Protein AF-A0A523AQY1-F1 (afdb_monomer)

Solvent-accessible surface area (backbone atoms only — not comparable to full-atom values): 4850 Å² total; per-residue (Å²): 133,90,70,90,61,66,78,67,63,82,71,49,94,62,63,59,71,58,56,53,50,51,50,49,52,50,53,50,52,52,52,53,50,58,58,33,53,39,52,26,69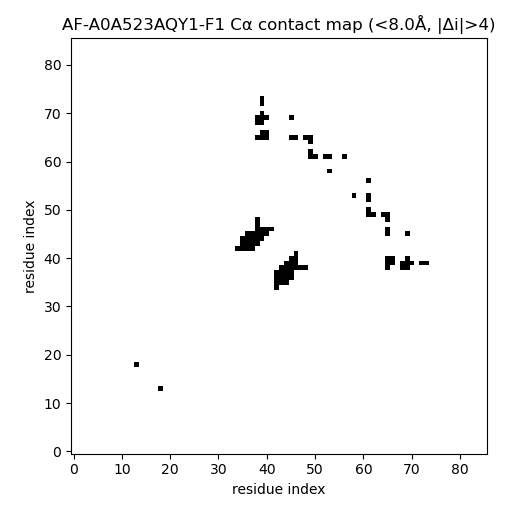,93,32,62,18,13,54,50,49,25,54,60,37,41,77,80,40,56,66,69,57,17,49,52,51,32,52,50,46,16,51,51,49,51,51,54,51,52,61,62,50,50,72,76,75,111

Mean predicted aligned error: 7.5 Å

Structure (mmCIF, N/CA/C/O backbone):
data_AF-A0A523AQY1-F1
#
_entry.id   AF-A0A523AQY1-F1
#
loop_
_atom_site.group_PDB
_atom_site.id
_atom_site.type_symbol
_atom_site.label_atom_id
_atom_site.label_alt_id
_atom_site.label_comp_id
_atom_site.label_asym_id
_atom_site.label_entity_id
_atom_site.label_seq_id
_atom_site.pdbx_PDB_ins_code
_atom_site.Cartn_x
_atom_site.Cartn_y
_atom_site.Cartn_z
_atom_site.occupancy
_atom_site.B_iso_or_equiv
_atom_site.auth_seq_id
_atom_site.auth_comp_id
_atom_site.auth_asym_id
_atom_site.auth_atom_id
_atom_site.pdbx_PDB_model_num
ATOM 1 N N . PRO A 1 1 ? 11.786 -19.644 -29.322 1.00 45.19 1 PRO A N 1
ATOM 2 C CA . PRO A 1 1 ? 11.937 -18.221 -28.939 1.00 45.19 1 PRO A CA 1
ATOM 3 C C . PRO A 1 1 ? 10.650 -17.438 -29.233 1.00 45.19 1 PRO A C 1
ATOM 5 O O . PRO A 1 1 ? 10.347 -17.155 -30.386 1.00 45.19 1 PRO A O 1
ATOM 8 N N . TYR A 1 2 ? 9.855 -17.156 -28.204 1.00 49.28 2 TYR A N 1
ATOM 9 C CA . TYR A 1 2 ? 8.647 -16.335 -28.317 1.00 49.28 2 TYR A CA 1
ATOM 10 C C . TYR A 1 2 ? 9.053 -14.879 -28.586 1.00 49.28 2 TYR A C 1
ATOM 12 O O . TYR A 1 2 ? 9.304 -14.098 -27.671 1.00 49.28 2 TYR A O 1
ATOM 20 N N . THR A 1 3 ? 9.165 -14.515 -29.863 1.00 53.97 3 THR A N 1
ATOM 21 C CA . THR A 1 3 ? 9.267 -13.117 -30.288 1.00 53.97 3 THR A CA 1
ATOM 22 C C . THR A 1 3 ? 7.908 -12.464 -30.073 1.00 53.97 3 THR A C 1
ATOM 24 O O . THR A 1 3 ? 7.045 -12.509 -30.944 1.00 53.97 3 THR A O 1
ATOM 27 N N . LEU A 1 4 ? 7.714 -11.880 -28.888 1.00 67.94 4 LEU A N 1
ATOM 28 C CA . LEU A 1 4 ? 6.514 -11.114 -28.524 1.00 67.94 4 LEU A CA 1
ATOM 29 C C . LE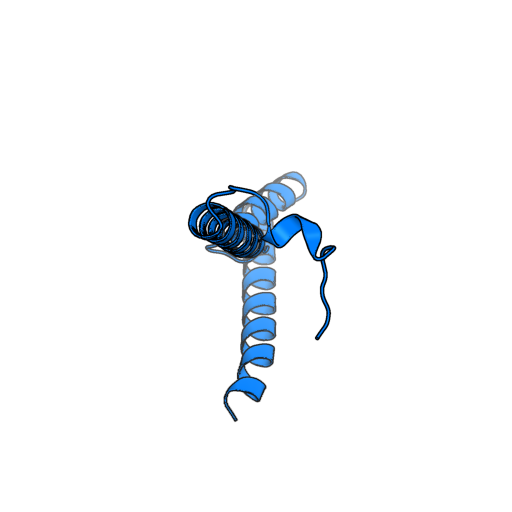U A 1 4 ? 6.293 -9.882 -29.425 1.00 67.94 4 LEU A C 1
ATOM 31 O O . LEU A 1 4 ? 5.206 -9.317 -29.426 1.00 67.94 4 LEU A O 1
ATOM 35 N N . LEU A 1 5 ? 7.301 -9.468 -30.204 1.00 60.25 5 LEU A N 1
ATOM 36 C CA . LEU A 1 5 ? 7.241 -8.346 -31.141 1.00 60.25 5 LEU A CA 1
ATOM 37 C C . LEU A 1 5 ? 7.902 -8.709 -32.478 1.00 60.25 5 LEU A C 1
ATOM 39 O O . LEU A 1 5 ? 8.889 -9.445 -32.520 1.00 60.25 5 LEU A O 1
ATOM 43 N N . HIS A 1 6 ? 7.355 -8.167 -33.570 1.00 64.81 6 HIS A N 1
ATOM 44 C CA . HIS A 1 6 ? 7.826 -8.396 -34.937 1.00 64.81 6 HIS A CA 1
ATOM 45 C C . HIS A 1 6 ? 9.312 -7.986 -35.098 1.00 64.81 6 HIS A C 1
ATOM 47 O O . HIS A 1 6 ? 9.686 -6.912 -34.623 1.00 64.81 6 HIS A O 1
ATOM 53 N N . PRO A 1 7 ? 10.160 -8.749 -35.820 1.00 64.56 7 PRO A N 1
ATOM 54 C CA . PRO A 1 7 ? 11.604 -8.491 -35.974 1.00 64.56 7 PRO A CA 1
ATOM 55 C C . PRO A 1 7 ? 12.016 -7.073 -36.412 1.00 64.56 7 PRO A C 1
ATOM 57 O O . PRO A 1 7 ? 13.147 -6.655 -36.173 1.00 64.56 7 PRO A O 1
ATOM 60 N N . TYR A 1 8 ? 11.111 -6.316 -37.042 1.00 64.12 8 TYR A N 1
ATOM 61 C CA . TYR A 1 8 ? 11.359 -4.932 -37.461 1.00 64.12 8 TYR A CA 1
ATOM 62 C C . TYR A 1 8 ? 11.470 -3.962 -36.286 1.00 64.12 8 TYR A C 1
ATOM 64 O O . TYR A 1 8 ? 12.166 -2.958 -36.411 1.00 64.12 8 TYR A O 1
ATOM 72 N N . PHE A 1 9 ? 10.853 -4.270 -35.140 1.00 62.56 9 PHE A N 1
ATOM 73 C CA . PHE A 1 9 ? 10.964 -3.426 -33.955 1.00 62.56 9 PHE A CA 1
ATOM 74 C C . PHE A 1 9 ? 12.426 -3.296 -33.530 1.00 62.56 9 PHE A C 1
ATOM 76 O O . PHE A 1 9 ? 12.905 -2.173 -33.428 1.00 62.56 9 PHE A O 1
ATOM 83 N N . TYR A 1 10 ? 13.174 -4.400 -33.444 1.00 61.22 10 TYR A N 1
ATOM 84 C CA 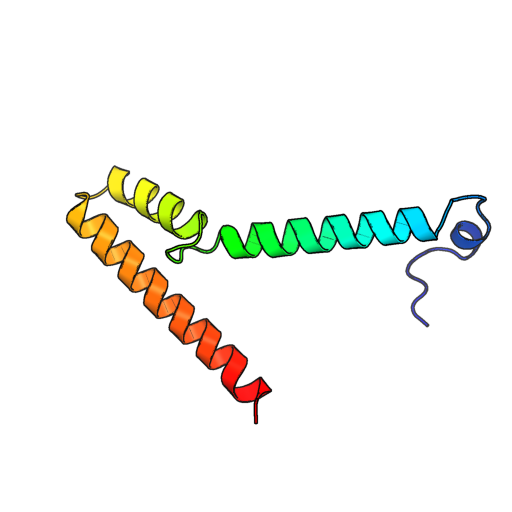. TYR A 1 10 ? 14.591 -4.416 -33.045 1.00 61.22 10 TYR A CA 1
ATOM 85 C C . TYR A 1 10 ? 15.555 -3.688 -34.002 1.00 61.22 10 TYR A C 1
ATOM 87 O O . TYR A 1 10 ? 16.699 -3.449 -33.626 1.00 61.22 10 TYR A O 1
ATOM 95 N N . ARG A 1 11 ? 15.121 -3.306 -35.214 1.00 66.00 11 ARG A N 1
ATOM 96 C CA . ARG A 1 11 ? 15.917 -2.490 -36.154 1.00 66.00 11 ARG A CA 1
ATOM 97 C C . ARG A 1 11 ? 15.678 -0.981 -36.029 1.00 66.00 11 ARG A C 1
ATOM 99 O O . ARG A 1 11 ? 16.310 -0.213 -36.749 1.00 66.00 11 ARG A O 1
ATOM 106 N N . SER A 1 12 ? 14.766 -0.545 -35.161 1.00 70.06 12 SER A N 1
ATOM 107 C CA . SER A 1 12 ? 14.523 0.881 -34.924 1.00 70.06 12 SER A CA 1
ATOM 108 C C . SER A 1 12 ? 15.697 1.535 -34.170 1.00 70.06 12 SER A C 1
ATOM 110 O O . SER A 1 12 ? 16.305 0.882 -33.320 1.00 70.06 12 SER A O 1
ATOM 112 N N . PRO A 1 13 ? 16.001 2.828 -34.413 1.00 77.00 13 PRO A N 1
ATOM 113 C CA . PRO A 1 13 ? 17.051 3.577 -33.708 1.00 77.00 13 PRO A CA 1
ATO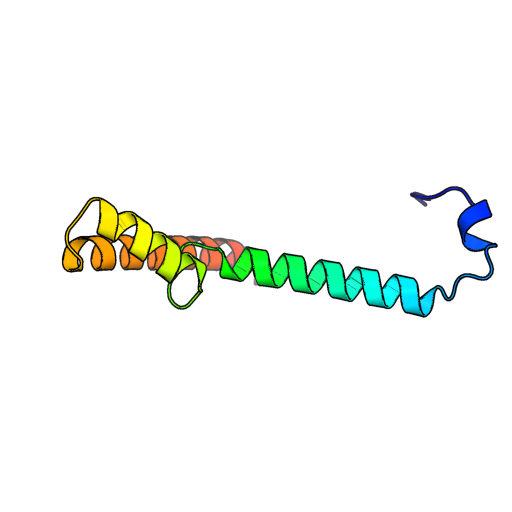M 114 C C . PRO A 1 13 ? 16.651 3.941 -32.265 1.00 77.00 13 PRO A C 1
ATOM 116 O O . PRO A 1 13 ? 17.116 4.933 -31.708 1.00 77.00 13 PRO A O 1
ATOM 119 N N . LEU A 1 14 ? 15.742 3.173 -31.661 1.00 77.25 14 LEU A N 1
ATOM 120 C CA . LEU A 1 14 ? 15.308 3.392 -30.295 1.00 77.25 14 LEU A CA 1
ATOM 121 C C . LEU A 1 14 ? 16.450 3.058 -29.327 1.00 77.25 14 LEU A C 1
ATOM 123 O O . LEU A 1 14 ? 17.134 2.045 -29.502 1.00 77.25 14 LEU A O 1
ATOM 127 N N . PRO A 1 15 ? 16.638 3.860 -28.265 1.00 86.31 15 PRO A N 1
ATOM 128 C CA . PRO A 1 15 ? 17.569 3.531 -27.199 1.00 86.31 15 PRO A CA 1
ATOM 129 C C . PRO A 1 15 ? 16.993 2.377 -26.365 1.00 86.31 15 PRO A C 1
ATOM 131 O O . PRO A 1 15 ? 16.378 2.593 -25.322 1.00 86.31 15 PRO A O 1
ATOM 134 N N . TRP A 1 16 ? 17.185 1.138 -26.822 1.00 84.50 16 TRP A N 1
ATOM 135 C CA . TRP A 1 16 ? 16.722 -0.082 -26.147 1.00 84.50 16 TRP A CA 1
ATOM 136 C C . TRP A 1 16 ? 17.036 -0.136 -24.643 1.00 84.50 16 TRP A C 1
ATOM 138 O O . TRP A 1 16 ? 16.123 -0.465 -23.886 1.00 84.50 16 TRP A O 1
ATOM 148 N N . PRO A 1 17 ? 18.226 0.294 -24.166 1.00 89.69 17 PRO A N 1
ATOM 149 C CA . PRO A 1 17 ? 18.502 0.353 -22.730 1.00 89.69 17 PRO A CA 1
ATOM 150 C C . PRO A 1 17 ? 17.543 1.262 -21.947 1.00 89.69 17 PRO A C 1
ATOM 152 O O . PRO A 1 17 ? 17.161 0.934 -20.827 1.00 89.69 17 PRO A O 1
ATOM 155 N N . LEU A 1 18 ? 17.117 2.389 -22.531 1.00 91.12 18 LEU A N 1
ATOM 156 C CA . LEU A 1 18 ? 16.152 3.297 -21.903 1.00 91.12 18 LEU A CA 1
ATOM 157 C C . LEU A 1 18 ? 14.759 2.667 -21.853 1.00 91.12 18 LEU A C 1
ATOM 159 O O . LEU A 1 18 ? 14.066 2.771 -20.844 1.00 91.12 18 LEU A O 1
ATOM 163 N N . VAL A 1 19 ? 14.351 2.000 -22.933 1.00 90.75 19 VAL A N 1
ATOM 164 C CA . VAL A 1 19 ?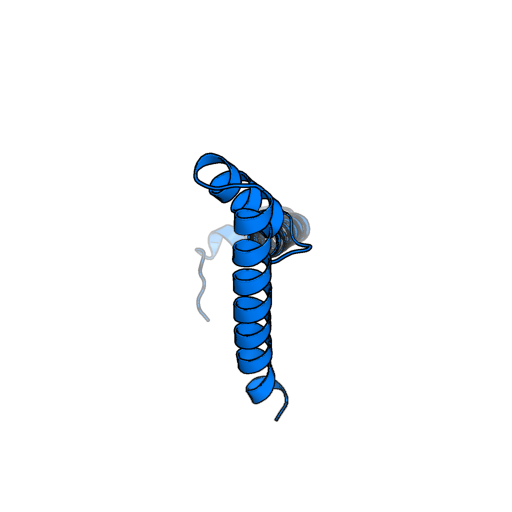 13.070 1.287 -22.986 1.00 90.75 19 VAL A CA 1
ATOM 165 C C . VAL A 1 19 ? 13.032 0.189 -21.925 1.00 90.75 19 VAL A C 1
ATOM 167 O O . VAL A 1 19 ? 12.039 0.058 -21.213 1.00 90.75 19 VAL A O 1
ATOM 170 N N . ASP A 1 20 ? 14.112 -0.574 -21.779 1.00 89.88 20 ASP A N 1
ATOM 171 C CA . ASP A 1 20 ? 14.197 -1.630 -20.774 1.00 89.88 20 ASP A CA 1
ATOM 172 C C . ASP A 1 20 ? 14.228 -1.068 -19.349 1.00 89.88 20 ASP A C 1
ATOM 174 O O . ASP A 1 20 ? 13.527 -1.588 -18.481 1.00 89.88 20 ASP A O 1
ATOM 178 N N . LEU A 1 21 ? 14.926 0.047 -19.113 1.00 95.75 21 LEU A N 1
ATOM 179 C CA . LEU A 1 21 ? 14.869 0.764 -17.838 1.00 95.75 21 LEU A CA 1
ATOM 180 C C . LEU A 1 21 ? 13.434 1.188 -17.489 1.00 95.75 21 LEU A C 1
ATOM 182 O 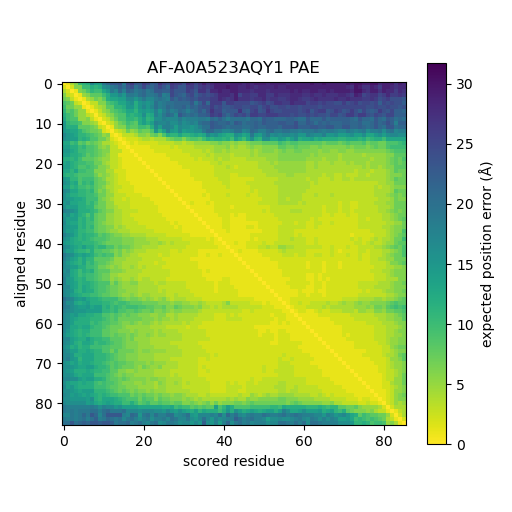O . LEU A 1 21 ? 12.972 0.929 -16.379 1.00 95.75 21 LEU A O 1
ATOM 186 N N . LEU A 1 22 ? 12.706 1.796 -18.430 1.00 96.38 22 LEU A N 1
ATOM 187 C CA . LEU A 1 22 ? 11.319 2.221 -18.215 1.00 96.38 22 LEU A CA 1
ATOM 188 C C . LEU A 1 22 ? 10.387 1.036 -17.938 1.00 96.38 22 LEU A C 1
ATOM 190 O O . LEU A 1 22 ? 9.525 1.141 -17.064 1.00 96.38 22 LEU A O 1
ATOM 194 N N . LYS A 1 23 ? 10.575 -0.101 -18.622 1.00 95.06 23 LYS A N 1
ATOM 195 C CA . LYS A 1 23 ? 9.826 -1.335 -18.329 1.00 95.06 23 LYS A CA 1
ATOM 196 C C . LYS A 1 23 ? 10.055 -1.789 -16.892 1.00 95.06 23 LYS A C 1
ATOM 198 O O . LYS A 1 23 ? 9.089 -2.088 -16.196 1.00 95.06 23 LYS A O 1
ATOM 203 N N . TRP A 1 24 ? 11.303 -1.818 -16.431 1.00 96.62 24 TRP A N 1
ATOM 204 C CA . TRP A 1 24 ? 11.612 -2.218 -15.058 1.00 96.62 24 TRP A CA 1
ATOM 205 C C . TRP A 1 24 ? 11.054 -1.235 -14.035 1.00 96.62 24 TRP A C 1
ATOM 207 O O . TRP A 1 24 ? 10.416 -1.669 -13.079 1.00 96.62 24 TRP A O 1
ATOM 217 N N . ILE A 1 25 ? 11.204 0.074 -14.258 1.00 98.06 25 ILE A N 1
ATOM 218 C CA . ILE A 1 25 ? 10.595 1.106 -13.405 1.00 98.06 25 ILE A CA 1
ATOM 219 C C . ILE A 1 25 ? 9.086 0.877 -13.301 1.00 98.06 25 ILE A C 1
ATOM 221 O O . ILE A 1 25 ? 8.548 0.885 -12.195 1.00 98.06 25 ILE A O 1
ATOM 225 N N . PHE A 1 26 ? 8.408 0.638 -14.424 1.00 97.75 26 PHE A N 1
ATOM 226 C CA . PHE A 1 26 ? 6.977 0.354 -14.439 1.00 97.75 26 PHE A CA 1
ATOM 227 C C . PHE A 1 26 ? 6.632 -0.898 -13.624 1.00 97.75 26 PHE A C 1
ATOM 229 O O . PHE A 1 26 ? 5.780 -0.827 -12.740 1.00 97.75 26 PHE A O 1
ATOM 236 N N . VAL A 1 27 ? 7.315 -2.020 -13.870 1.00 97.75 27 VAL A N 1
ATOM 237 C CA . VAL A 1 27 ? 7.062 -3.290 -13.169 1.00 97.75 27 VAL A CA 1
ATOM 238 C C . VAL A 1 27 ? 7.293 -3.150 -11.664 1.00 97.75 27 VAL A C 1
ATOM 240 O O . VAL A 1 27 ? 6.461 -3.608 -10.884 1.00 97.75 27 VAL A O 1
ATOM 243 N N . PHE A 1 28 ? 8.367 -2.482 -11.236 1.00 97.81 28 PHE A N 1
ATOM 244 C CA . PHE A 1 28 ? 8.642 -2.271 -9.814 1.00 97.81 28 PHE A CA 1
ATOM 245 C C . PHE A 1 28 ? 7.626 -1.340 -9.155 1.00 97.81 28 PHE A C 1
ATOM 247 O O . PHE A 1 28 ? 7.124 -1.672 -8.085 1.00 97.81 28 PHE A O 1
ATOM 254 N N . ASN A 1 29 ? 7.273 -0.215 -9.782 1.00 97.44 29 ASN A N 1
ATOM 255 C CA . ASN A 1 29 ? 6.259 0.690 -9.230 1.00 97.44 29 ASN A CA 1
ATOM 256 C C . ASN A 1 29 ? 4.897 0.005 -9.120 1.00 97.44 29 ASN A C 1
ATOM 258 O O . ASN A 1 29 ? 4.226 0.136 -8.099 1.00 97.44 29 ASN A O 1
ATOM 262 N N . LEU A 1 30 ? 4.507 -0.757 -10.145 1.00 97.62 30 LEU A N 1
ATOM 263 C CA . LEU A 1 30 ? 3.264 -1.512 -10.122 1.00 97.62 30 LEU A CA 1
ATOM 264 C C . LEU A 1 30 ? 3.296 -2.589 -9.033 1.00 97.62 30 LEU A C 1
ATOM 266 O O . LEU A 1 30 ? 2.368 -2.667 -8.237 1.00 97.62 30 LEU A O 1
ATOM 270 N N . GLY A 1 31 ? 4.372 -3.374 -8.945 1.00 97.25 31 GLY A N 1
ATOM 271 C CA . GLY A 1 31 ? 4.522 -4.423 -7.936 1.00 97.25 31 GLY A CA 1
ATOM 272 C C . GLY A 1 31 ? 4.512 -3.883 -6.504 1.00 97.25 31 GLY A C 1
ATOM 273 O O . GLY A 1 31 ? 3.751 -4.373 -5.671 1.00 97.25 31 GLY A O 1
ATOM 274 N N . ILE A 1 32 ? 5.297 -2.839 -6.224 1.00 97.56 32 ILE A N 1
ATOM 275 C CA . ILE A 1 32 ? 5.349 -2.185 -4.906 1.00 97.56 32 ILE A CA 1
ATOM 276 C C . ILE A 1 32 ? 3.998 -1.542 -4.578 1.00 97.56 32 ILE A C 1
ATOM 278 O O . ILE A 1 32 ? 3.494 -1.709 -3.469 1.00 97.56 32 ILE A O 1
ATOM 282 N N . GLY A 1 33 ? 3.378 -0.856 -5.541 1.00 97.44 33 GLY A N 1
ATOM 283 C CA . GLY A 1 33 ? 2.059 -0.252 -5.369 1.00 97.44 33 GLY A CA 1
ATOM 284 C C . GLY A 1 33 ? 0.986 -1.292 -5.048 1.00 97.44 33 GLY A C 1
ATOM 285 O O . GLY A 1 33 ? 0.236 -1.130 -4.090 1.00 97.44 33 GLY A O 1
ATOM 286 N N . MET A 1 34 ? 0.948 -2.401 -5.790 1.00 96.94 34 MET A N 1
ATOM 287 C CA . MET A 1 34 ? 0.028 -3.511 -5.528 1.00 96.94 34 MET A CA 1
ATOM 288 C C . MET A 1 34 ? 0.263 -4.139 -4.152 1.00 96.94 34 MET A C 1
ATOM 290 O O . MET A 1 34 ? -0.705 -4.438 -3.455 1.00 96.94 34 MET A O 1
ATOM 294 N N . PHE A 1 35 ? 1.523 -4.305 -3.741 1.00 95.56 35 PHE A N 1
ATOM 295 C CA . PHE A 1 35 ? 1.854 -4.821 -2.415 1.00 95.56 35 PHE A CA 1
ATOM 296 C C . PHE A 1 35 ? 1.370 -3.872 -1.312 1.00 95.56 35 PHE A C 1
ATOM 298 O O . PHE A 1 35 ? 0.696 -4.312 -0.384 1.00 95.56 35 PHE A O 1
ATOM 305 N N . ASN A 1 36 ? 1.609 -2.564 -1.449 1.00 96.75 36 ASN A N 1
ATOM 306 C CA . ASN A 1 36 ? 1.147 -1.569 -0.481 1.00 96.75 36 ASN A CA 1
ATOM 307 C C . ASN A 1 36 ? -0.377 -1.479 -0.382 1.00 96.75 36 ASN A C 1
ATOM 309 O O . ASN A 1 36 ? -0.877 -1.098 0.670 1.00 96.75 36 ASN A O 1
ATOM 313 N N . LEU A 1 37 ? -1.123 -1.841 -1.428 1.00 96.75 37 LEU A N 1
ATOM 314 C CA . LEU A 1 37 ? -2.589 -1.850 -1.416 1.00 96.75 37 LEU A CA 1
ATOM 315 C C . LEU A 1 37 ? -3.205 -3.058 -0.690 1.00 96.75 37 LEU A C 1
ATOM 317 O O . LEU A 1 37 ? -4.424 -3.088 -0.499 1.00 96.75 37 LEU A O 1
ATOM 321 N N . LEU A 1 38 ? -2.410 -4.040 -0.254 1.00 96.19 38 LEU A N 1
ATOM 322 C CA . LEU A 1 38 ? -2.917 -5.158 0.542 1.00 96.19 38 LEU A CA 1
ATOM 323 C C . LEU A 1 38 ? -3.528 -4.652 1.865 1.00 96.19 38 LEU A C 1
ATOM 325 O O . LEU A 1 38 ? -2.969 -3.747 2.489 1.00 96.19 38 LEU A O 1
ATOM 329 N N . PRO A 1 39 ? -4.646 -5.236 2.348 1.00 95.44 39 PRO A N 1
ATOM 330 C CA . PRO A 1 39 ? -5.303 -4.807 3.582 1.00 95.44 39 PRO A CA 1
ATOM 331 C C . PRO A 1 39 ? -4.578 -5.363 4.822 1.00 95.44 39 PRO A C 1
ATOM 333 O O . PRO A 1 39 ? -5.147 -6.087 5.638 1.00 95.44 39 PRO A O 1
ATOM 336 N N . LEU A 1 40 ? -3.296 -5.019 4.945 1.00 97.06 40 LEU A N 1
ATOM 337 C CA . LEU A 1 40 ? -2.365 -5.475 5.967 1.00 97.06 40 LEU A CA 1
ATOM 338 C C . LEU A 1 40 ? -1.648 -4.265 6.570 1.00 97.06 40 LEU A C 1
ATOM 340 O O . LEU A 1 40 ? -0.976 -3.528 5.869 1.00 97.06 40 LEU A O 1
ATOM 344 N N . VAL A 1 41 ? -1.772 -4.044 7.874 1.00 95.69 41 VAL A N 1
ATOM 345 C CA . VAL A 1 41 ? -1.029 -3.002 8.602 1.00 95.69 41 VAL A CA 1
ATOM 346 C C . VAL A 1 41 ? 0.391 -3.523 8.866 1.00 95.69 41 VAL A C 1
ATOM 348 O O . VAL A 1 41 ? 0.515 -4.649 9.352 1.00 95.69 41 VAL A O 1
ATOM 351 N N . PRO A 1 42 ? 1.463 -2.759 8.570 1.00 94.38 42 PRO A N 1
ATOM 352 C CA . PRO A 1 42 ? 1.513 -1.300 8.404 1.00 94.38 42 PRO A CA 1
ATOM 353 C C . PRO A 1 42 ? 1.470 -0.771 6.958 1.00 94.38 42 PRO A C 1
ATOM 355 O O . PRO A 1 42 ? 1.854 0.374 6.744 1.00 94.38 42 PRO A O 1
ATOM 358 N N . LEU A 1 43 ? 1.023 -1.555 5.974 1.00 96.81 43 LEU A N 1
ATOM 359 C CA . LEU A 1 43 ? 0.898 -1.090 4.588 1.00 96.81 43 LEU A CA 1
ATOM 360 C C . LEU A 1 43 ? -0.260 -0.092 4.435 1.00 96.81 43 LEU A C 1
ATOM 362 O O . LEU A 1 43 ? -1.243 -0.127 5.187 1.00 96.81 43 LEU A O 1
ATOM 366 N N . ASP A 1 44 ? -0.159 0.774 3.427 1.00 97.06 44 ASP A N 1
ATOM 367 C CA . ASP A 1 44 ? -1.130 1.843 3.163 1.00 97.06 44 ASP A CA 1
ATOM 368 C C . ASP A 1 44 ? -2.555 1.300 2.969 1.00 97.06 44 ASP A C 1
ATOM 370 O O . ASP A 1 44 ? -3.521 1.821 3.534 1.00 97.06 44 ASP A O 1
ATOM 374 N N . GLY A 1 45 ? -2.691 0.182 2.256 1.00 96.75 45 GLY A N 1
ATOM 375 C CA . GLY A 1 45 ? -3.940 -0.537 2.027 1.00 96.75 45 GLY A CA 1
ATOM 376 C C . GLY A 1 45 ? -4.579 -1.056 3.313 1.00 96.75 45 GLY A C 1
ATOM 377 O O . GLY A 1 45 ? -5.805 -1.065 3.430 1.00 96.75 45 GLY A O 1
ATOM 378 N N . GLY A 1 46 ? -3.781 -1.403 4.327 1.00 97.00 46 GLY A N 1
ATOM 379 C CA . GLY A 1 46 ? -4.265 -1.763 5.660 1.00 97.00 46 GLY A CA 1
ATOM 380 C C . GLY A 1 46 ? -4.945 -0.590 6.364 1.00 97.00 46 GLY A C 1
ATOM 381 O O . GLY A 1 46 ? -6.031 -0.748 6.933 1.00 97.00 46 GLY A O 1
ATOM 382 N N . TYR A 1 47 ? -4.355 0.604 6.277 1.00 97.06 47 TYR A N 1
ATOM 383 C CA . TYR A 1 47 ? -4.950 1.828 6.818 1.00 97.06 47 TYR A CA 1
ATOM 384 C C . TYR A 1 47 ? -6.177 2.278 6.022 1.00 97.06 47 TYR A C 1
ATOM 386 O O . TYR A 1 47 ? -7.183 2.648 6.632 1.00 97.06 47 TYR A O 1
ATOM 394 N N . MET A 1 48 ? -6.145 2.182 4.689 1.00 97.31 48 MET A N 1
ATOM 395 C CA . MET A 1 48 ? -7.306 2.457 3.833 1.00 97.31 48 MET A CA 1
ATOM 396 C C . MET A 1 48 ? -8.470 1.517 4.153 1.00 97.31 48 MET A C 1
ATOM 398 O O . MET A 1 48 ? -9.587 1.976 4.395 1.00 97.31 48 MET A O 1
ATOM 402 N N . PHE A 1 49 ? -8.212 0.209 4.231 1.00 97.50 49 PHE A N 1
ATOM 403 C CA . PHE A 1 49 ? -9.213 -0.793 4.593 1.00 97.50 49 PHE A CA 1
ATOM 404 C C . PHE A 1 49 ? -9.820 -0.502 5.963 1.00 97.50 49 PHE A C 1
ATOM 406 O O . PHE A 1 49 ? -11.041 -0.504 6.126 1.00 97.50 49 PHE A O 1
ATOM 413 N N . ARG A 1 50 ? -8.982 -0.168 6.946 1.00 97.62 50 ARG A N 1
ATOM 414 C CA . ARG A 1 50 ? -9.455 0.239 8.265 1.00 97.62 50 ARG A CA 1
ATOM 415 C C . ARG A 1 50 ? -10.331 1.491 8.207 1.00 97.62 50 ARG A C 1
ATOM 417 O O . ARG A 1 50 ? -11.373 1.500 8.853 1.00 97.62 50 ARG A O 1
ATOM 424 N N . GLY A 1 51 ? -9.951 2.505 7.433 1.00 97.38 51 GLY A N 1
ATOM 425 C CA . GLY A 1 51 ? -10.760 3.708 7.219 1.00 97.38 51 GLY A CA 1
ATOM 426 C C . GLY A 1 51 ? -12.139 3.388 6.637 1.00 97.38 51 GLY A C 1
ATOM 427 O O . GLY A 1 51 ? -13.145 3.887 7.135 1.00 97.38 51 GLY A O 1
ATOM 428 N N . LEU A 1 52 ? -12.208 2.477 5.660 1.00 97.50 52 LEU A N 1
ATOM 429 C CA . LEU A 1 52 ? -13.477 2.001 5.094 1.00 97.50 52 LEU A CA 1
ATOM 430 C C . LEU A 1 52 ? -14.340 1.270 6.130 1.00 97.50 52 LEU A C 1
ATOM 432 O O . LEU A 1 52 ? -15.558 1.449 6.154 1.00 97.50 52 LEU A O 1
ATOM 436 N N . LEU A 1 53 ? -13.733 0.466 7.007 1.00 97.81 53 LEU A N 1
ATOM 437 C CA . LEU A 1 53 ? -14.453 -0.175 8.108 1.00 97.81 53 LEU A CA 1
ATOM 438 C C . LEU A 1 53 ? -14.979 0.861 9.109 1.00 97.81 53 LEU A C 1
ATOM 440 O O . LEU A 1 53 ? -16.117 0.736 9.559 1.00 97.81 53 LEU A O 1
ATOM 444 N N . GLU A 1 54 ? -14.202 1.901 9.423 1.00 97.94 54 GLU A N 1
ATOM 445 C CA . GLU A 1 54 ? -14.607 2.985 10.333 1.00 97.94 54 GLU A CA 1
ATOM 446 C C . GLU A 1 54 ? -15.857 3.747 9.842 1.00 97.94 54 GLU A C 1
ATOM 448 O O . GLU A 1 54 ? -16.569 4.317 10.666 1.00 97.94 54 GLU A O 1
ATOM 453 N N . LEU A 1 55 ? -16.206 3.677 8.548 1.00 97.62 55 LEU A N 1
ATOM 454 C CA . LEU A 1 55 ? -17.475 4.205 8.018 1.00 97.62 55 LEU A CA 1
ATOM 455 C C . LEU A 1 55 ? -18.709 3.400 8.461 1.00 97.62 55 LEU A C 1
ATOM 457 O O . LEU A 1 55 ? -19.819 3.926 8.455 1.00 97.62 55 LEU A O 1
ATOM 461 N N . LYS A 1 56 ? -18.540 2.119 8.811 1.00 97.00 56 LYS A N 1
ATOM 462 C CA . LYS A 1 56 ? -19.641 1.195 9.148 1.00 97.00 56 LYS A CA 1
ATOM 463 C C . LYS A 1 56 ? -19.616 0.707 10.597 1.00 97.00 56 LYS A C 1
ATOM 465 O O . LYS A 1 56 ? -20.599 0.137 11.063 1.00 97.00 56 LYS A O 1
ATOM 470 N N . MET A 1 57 ? -18.505 0.876 11.315 1.00 96.88 57 MET A N 1
ATOM 471 C CA . MET A 1 57 ? -18.353 0.407 12.696 1.00 96.88 57 MET A CA 1
ATOM 472 C C . MET A 1 57 ? -17.473 1.335 13.537 1.00 96.88 57 MET A C 1
ATOM 474 O O . MET A 1 57 ? -16.755 2.183 13.023 1.00 96.88 57 MET A O 1
ATOM 478 N N . SER A 1 58 ? -17.489 1.150 14.862 1.00 97.62 58 SER A N 1
ATOM 479 C CA . SER A 1 58 ? -16.658 1.955 15.763 1.00 97.62 58 SER A CA 1
ATOM 480 C C . SER A 1 58 ? -15.161 1.763 15.493 1.00 97.62 58 SER A C 1
ATOM 482 O O . SER A 1 58 ? -14.715 0.661 15.170 1.00 97.62 58 SER A O 1
ATOM 484 N N . LYS A 1 59 ? -14.358 2.812 15.728 1.00 96.12 59 LYS A N 1
ATOM 485 C CA . LYS A 1 59 ? -12.890 2.792 15.553 1.00 96.12 59 LYS A CA 1
ATOM 486 C C . LYS A 1 59 ? -12.208 1.595 16.219 1.00 96.12 59 LYS A C 1
ATOM 488 O O . LYS A 1 59 ? -11.260 1.032 15.676 1.00 96.12 59 LYS A O 1
ATOM 493 N N . LYS A 1 60 ? -12.707 1.178 17.391 1.00 97.31 60 LYS A N 1
ATOM 494 C CA . LYS A 1 60 ? -12.200 0.004 18.115 1.00 97.31 60 LYS A CA 1
ATOM 495 C C . LYS A 1 60 ? -12.452 -1.288 17.336 1.00 97.31 60 LYS A C 1
ATOM 497 O O . LYS A 1 60 ? -11.516 -2.061 17.153 1.00 97.31 60 LYS A O 1
ATOM 502 N N . ARG A 1 61 ? -13.682 -1.502 16.853 1.00 97.19 61 ARG A N 1
ATOM 503 C CA . ARG A 1 61 ? -14.028 -2.687 16.054 1.00 97.19 61 ARG A CA 1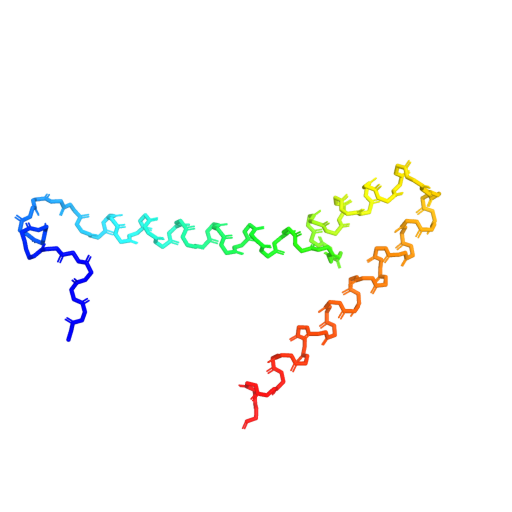
ATOM 504 C C . ARG A 1 61 ? -13.292 -2.679 14.717 1.00 97.19 61 ARG A C 1
ATOM 506 O O . ARG A 1 61 ? -12.674 -3.678 14.379 1.00 97.19 61 ARG A O 1
ATOM 513 N N . ALA A 1 62 ? -13.248 -1.546 14.019 1.00 97.50 62 ALA A N 1
ATOM 514 C CA . ALA A 1 62 ? -12.533 -1.427 12.748 1.00 97.50 62 ALA A CA 1
ATOM 515 C C . ALA A 1 62 ? -11.042 -1.764 12.889 1.00 97.50 62 ALA A C 1
ATOM 517 O O . ALA A 1 62 ? -10.491 -2.493 12.068 1.00 97.50 62 ALA A O 1
ATOM 518 N N . ARG A 1 63 ? -10.400 -1.302 13.972 1.00 96.88 63 ARG A N 1
ATOM 519 C CA . ARG A 1 63 ? -9.016 -1.672 14.299 1.00 96.88 63 ARG A CA 1
ATOM 520 C C . ARG A 1 63 ? -8.863 -3.172 14.550 1.00 96.88 63 ARG A C 1
ATOM 522 O O . ARG A 1 63 ? -7.924 -3.766 14.040 1.00 96.88 63 ARG A O 1
ATOM 529 N N . GLN A 1 64 ? -9.767 -3.783 15.316 1.00 96.50 64 GLN A N 1
ATOM 530 C CA . GLN A 1 64 ? -9.730 -5.226 15.585 1.00 96.50 64 GLN A CA 1
ATOM 531 C C . GLN A 1 64 ? -9.860 -6.046 14.298 1.00 96.50 64 GLN A C 1
ATOM 533 O O . GLN A 1 64 ? -9.044 -6.932 14.063 1.00 96.50 64 GLN A O 1
ATOM 538 N N . PHE A 1 65 ? -10.828 -5.709 13.443 1.00 96.50 65 PHE A N 1
ATOM 539 C CA . PHE A 1 65 ? -11.014 -6.364 12.149 1.00 96.50 65 PHE A CA 1
ATOM 540 C C . PHE A 1 65 ? -9.801 -6.166 11.236 1.00 96.50 65 PHE A C 1
ATOM 542 O O . PHE A 1 65 ? -9.272 -7.140 10.715 1.00 96.50 65 PHE A O 1
ATOM 549 N N . SER A 1 66 ? -9.310 -4.935 11.085 1.00 96.56 66 SER A N 1
ATOM 550 C CA . SER A 1 66 ? -8.119 -4.645 10.277 1.00 96.56 66 SER A CA 1
ATOM 551 C C . SER A 1 66 ? -6.893 -5.431 10.753 1.00 96.56 66 SER A C 1
ATOM 553 O O . SER A 1 66 ? -6.214 -6.046 9.933 1.00 96.56 66 SER A O 1
ATOM 555 N N . ASN A 1 67 ? -6.643 -5.495 12.064 1.00 95.75 67 ASN A N 1
ATOM 556 C CA . ASN A 1 67 ? -5.524 -6.261 12.615 1.00 95.75 67 ASN A CA 1
ATOM 557 C C . ASN A 1 67 ? -5.697 -7.771 12.397 1.00 95.75 67 ASN A C 1
ATOM 559 O O . ASN A 1 67 ? -4.726 -8.453 12.082 1.00 95.75 67 ASN A O 1
ATOM 563 N N . PHE A 1 68 ? -6.921 -8.291 12.529 1.00 96.56 68 PHE A N 1
ATOM 564 C CA . PHE A 1 68 ? -7.219 -9.693 12.235 1.00 96.56 68 PHE A CA 1
ATOM 565 C C . PHE A 1 68 ? -6.930 -10.034 10.767 1.00 96.56 68 PHE A C 1
ATOM 567 O O . PHE A 1 68 ? -6.196 -10.981 10.500 1.00 96.56 68 PHE A O 1
ATOM 574 N N . PHE A 1 69 ? -7.433 -9.232 9.822 1.00 95.31 69 PHE A N 1
ATOM 575 C CA . PHE A 1 69 ? -7.147 -9.412 8.395 1.00 95.31 69 PHE A CA 1
ATOM 576 C C . PHE A 1 69 ? -5.651 -9.283 8.086 1.00 95.31 69 PHE A C 1
ATOM 578 O O . PHE A 1 69 ? -5.128 -10.066 7.298 1.00 95.31 69 PHE A O 1
ATOM 585 N N . SER A 1 70 ? -4.951 -8.364 8.756 1.00 96.06 70 SER A N 1
ATOM 586 C CA . SER A 1 70 ? -3.498 -8.203 8.615 1.00 96.06 70 SER A CA 1
ATOM 587 C C . SER A 1 70 ? -2.746 -9.470 9.026 1.00 96.06 70 SER A C 1
ATOM 589 O O . SER A 1 70 ? -1.890 -9.941 8.284 1.00 96.06 70 SER A O 1
ATOM 591 N N . LEU A 1 71 ? -3.086 -10.053 10.181 1.00 96.62 71 LEU A N 1
ATOM 592 C CA . LEU A 1 71 ? -2.464 -11.288 10.669 1.00 96.62 71 LEU A CA 1
ATOM 593 C C . LEU A 1 71 ? -2.818 -12.495 9.798 1.00 96.62 71 LEU A C 1
ATOM 595 O O . LEU A 1 71 ? -1.944 -13.306 9.508 1.00 96.62 71 LEU A O 1
ATOM 599 N N . LEU A 1 72 ? -4.074 -12.599 9.356 1.00 96.06 72 LEU A N 1
ATOM 600 C CA . LEU A 1 72 ? -4.516 -13.659 8.453 1.00 96.06 72 LEU A CA 1
ATOM 601 C C . LEU A 1 72 ? -3.740 -13.616 7.133 1.00 96.06 72 LEU A C 1
ATOM 603 O O . LEU A 1 72 ? -3.228 -14.639 6.687 1.00 96.06 72 LEU A O 1
ATOM 607 N N . LEU A 1 73 ? -3.620 -12.435 6.523 1.00 95.25 73 LEU A N 1
ATOM 608 C CA . LEU A 1 73 ? -2.866 -12.264 5.284 1.00 95.25 73 LEU A CA 1
ATOM 609 C C . LEU A 1 73 ? -1.377 -12.524 5.480 1.00 95.25 73 LEU A C 1
ATOM 611 O O . LEU A 1 73 ? -0.782 -13.212 4.658 1.00 95.25 73 LEU A O 1
ATOM 615 N N . LEU A 1 74 ? -0.786 -12.039 6.574 1.00 94.75 74 LEU A N 1
ATOM 616 C CA . LEU A 1 74 ? 0.603 -12.344 6.906 1.00 94.75 74 LEU A CA 1
ATOM 617 C C . LEU A 1 74 ? 0.817 -13.856 7.020 1.00 94.75 74 LEU A C 1
ATOM 619 O O . LEU A 1 74 ? 1.771 -14.384 6.461 1.00 94.75 74 LEU A O 1
ATOM 623 N N . PHE A 1 75 ? -0.088 -14.559 7.698 1.00 95.00 75 PHE A N 1
ATOM 624 C CA . PHE A 1 75 ? -0.026 -16.008 7.827 1.00 95.00 75 PHE A CA 1
ATOM 625 C C . PHE A 1 75 ? -0.101 -16.707 6.464 1.00 95.00 75 PHE A C 1
ATOM 627 O O . PHE A 1 75 ? 0.741 -17.550 6.172 1.00 95.00 75 PHE A O 1
ATOM 634 N N . VAL A 1 76 ? -1.041 -16.317 5.596 1.00 93.81 76 VAL A N 1
ATOM 635 C CA . VAL A 1 76 ? -1.154 -16.865 4.231 1.00 93.81 76 VAL A CA 1
ATOM 636 C C . VAL A 1 76 ? 0.110 -16.597 3.408 1.00 93.81 76 VAL A C 1
ATOM 638 O O . VAL A 1 76 ? 0.579 -17.492 2.708 1.00 93.81 76 VAL A O 1
ATOM 641 N N . LEU A 1 77 ? 0.692 -15.400 3.509 1.00 92.12 77 LEU A N 1
ATOM 642 C CA . LEU A 1 77 ? 1.940 -15.057 2.823 1.00 92.12 77 LEU A CA 1
ATOM 643 C C . LEU A 1 77 ? 3.104 -15.920 3.316 1.00 92.12 77 LEU A C 1
ATOM 645 O O . LEU A 1 77 ? 3.833 -16.482 2.504 1.00 92.12 77 LEU A O 1
ATOM 649 N N . LEU A 1 78 ? 3.254 -16.083 4.631 1.00 91.75 78 LEU A N 1
ATOM 650 C CA . LEU A 1 78 ? 4.292 -16.938 5.208 1.00 91.75 78 LEU A CA 1
ATOM 651 C C . LEU A 1 78 ? 4.114 -18.403 4.798 1.00 91.75 78 LEU A C 1
ATOM 653 O O . LEU A 1 78 ? 5.096 -19.052 4.450 1.00 91.75 78 LEU A O 1
ATOM 657 N N . LEU A 1 79 ? 2.877 -18.907 4.771 1.00 92.25 79 LEU A N 1
ATOM 658 C CA . LEU A 1 79 ? 2.576 -20.248 4.268 1.00 92.25 79 LEU A CA 1
ATOM 659 C C . LEU A 1 79 ? 2.911 -20.411 2.787 1.00 92.25 79 LEU A C 1
ATOM 661 O O . LEU A 1 79 ? 3.291 -21.501 2.382 1.00 92.25 79 LEU A O 1
ATOM 665 N N . ASN A 1 80 ? 2.765 -19.368 1.972 1.00 89.88 80 ASN A N 1
ATOM 666 C CA . ASN A 1 80 ? 3.129 -19.432 0.560 1.00 89.88 80 ASN A CA 1
ATOM 667 C C . ASN A 1 80 ? 4.652 -19.411 0.356 1.00 89.88 80 ASN A C 1
ATOM 669 O O . ASN A 1 80 ? 5.159 -20.088 -0.533 1.00 89.88 80 ASN A O 1
ATOM 673 N N . LEU A 1 81 ? 5.380 -18.690 1.211 1.00 87.44 81 LEU A N 1
ATOM 674 C CA . LEU A 1 81 ? 6.842 -18.632 1.177 1.00 87.44 81 LEU A CA 1
ATOM 675 C C . LEU A 1 81 ? 7.496 -19.900 1.749 1.00 87.44 81 LEU A C 1
ATOM 677 O O . LEU A 1 81 ? 8.584 -20.269 1.315 1.00 87.44 81 LEU A O 1
ATOM 681 N N . PHE A 1 82 ? 6.851 -20.603 2.682 1.00 81.56 82 PHE A N 1
ATOM 682 C CA . PHE A 1 82 ? 7.443 -21.769 3.352 1.00 81.56 82 PHE A CA 1
ATOM 683 C C . PHE A 1 82 ? 7.839 -22.916 2.395 1.00 81.56 82 PHE A C 1
ATOM 685 O O . PHE A 1 82 ? 8.979 -23.368 2.473 1.00 81.56 82 PHE A O 1
ATOM 692 N N . PRO A 1 83 ? 6.984 -23.360 1.449 1.00 79.69 83 PRO A N 1
ATOM 693 C CA . PRO A 1 83 ? 7.346 -24.379 0.464 1.00 79.69 83 PRO A CA 1
ATOM 694 C C . PRO A 1 83 ? 8.457 -23.943 -0.489 1.00 79.69 83 PRO A C 1
ATOM 696 O O . PRO A 1 83 ? 9.105 -24.793 -1.075 1.00 79.69 83 PRO A O 1
ATOM 699 N N . SER A 1 84 ? 8.668 -22.635 -0.671 1.00 72.19 84 SER A N 1
ATOM 700 C C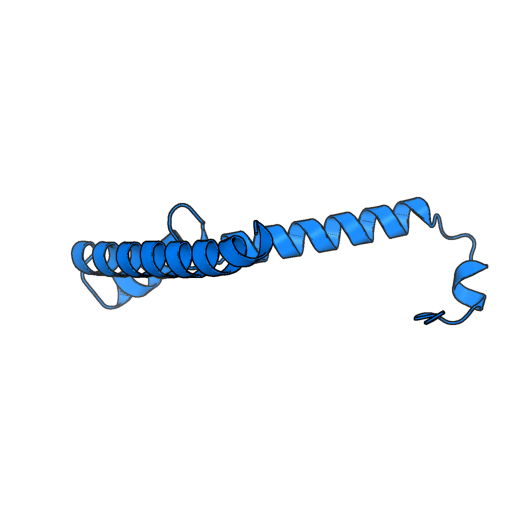A . SER A 1 84 ? 9.752 -22.124 -1.518 1.00 72.19 84 SER A CA 1
ATOM 701 C C . SER A 1 84 ? 11.121 -22.108 -0.826 1.00 72.19 84 SER A C 1
ATOM 703 O O . SER A 1 84 ? 12.121 -21.811 -1.475 1.00 72.19 84 SER A O 1
ATOM 705 N N . LEU A 1 85 ? 11.169 -22.408 0.480 1.00 62.16 85 LEU A N 1
ATOM 706 C CA . LEU A 1 85 ? 12.389 -22.448 1.294 1.00 62.16 85 LEU A CA 1
ATOM 707 C C . LEU A 1 85 ? 12.889 -23.877 1.592 1.00 62.16 85 LEU A C 1
ATOM 709 O O . LEU A 1 85 ? 14.009 -24.012 2.085 1.00 62.16 85 LEU A O 1
ATOM 713 N N . LEU A 1 86 ? 12.073 -24.907 1.329 1.00 59.97 86 LEU A N 1
ATOM 714 C CA . LEU A 1 86 ? 12.402 -26.337 1.467 1.00 59.97 86 LEU A CA 1
ATOM 715 C C . LEU A 1 86 ? 12.766 -26.937 0.106 1.00 59.97 86 LEU A C 1
ATOM 717 O O . LEU A 1 86 ? 13.695 -27.773 0.080 1.00 59.97 86 LEU A O 1
#

Nearest PDB structures (foldseek):
  8vjm-assembly1_C  TM=8.053E-01  e=2.253E-01  Bacillus subtilis subsp. subtilis str. 168
  8vjl-assembly1_A  TM=8.362E-01  e=4.177E-01  Bacill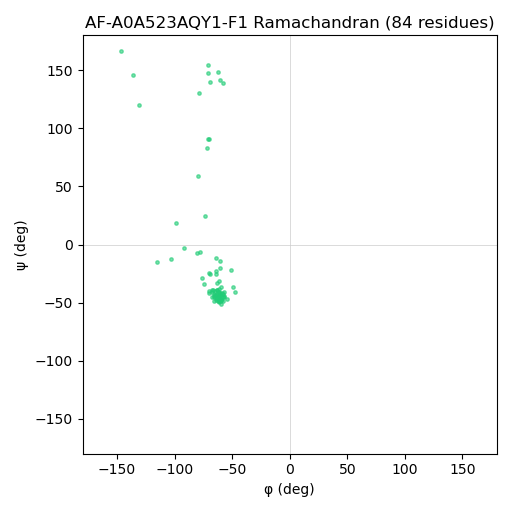us subtilis subsp. subtilis str. 168

Radius of gyration: 20.5 Å; Cα contacts (8 Å, |Δi|>4): 51; chains: 1; bounding box: 38×30×56 Å

pLDDT: mean 88.83, std 13.57, range [45.19, 98.06]

Foldseek 3Di:
DPPVDDPVVVVDPDPVVVVVVVVVVVVVCVVVVVVLLQCAPPRPVVVVQLVVVVVPDPNVVSVVVSNVSNVVVVVVVVVVCVVVVD

Sequence (86 aa):
PYTLLHPYFYRSPLPWPLVDLLKWIFVFNLGIGMFNLLPLVPLDGGYMFRGLLELKMSKKRARQFSNFFSLLLLFVLLLNLFPSLL

Secondary structure (DSSP, 8-state):
---SS-TTGGGS---HHHHHHHHHHHHHHHHHHHHHTSS-TTSHHHHHHHHHHHTTS-HHHHHHHHHHHHHHHHHHHHHHHGGGT-